Protein AF-A0AA97HGC1-F1 (afdb_monomer)

Mean predicted aligned error: 11.64 Å

Foldseek 3Di:
DCCPPCVPVVCVVVVVVVVVVVVCVVCVVVVVVVVVVVVPPDPVVVVVVVLVVQLVVQCVPPVDPVSSVVSVVVVVVVVVCVVVVPDVVVVVCCVVVVVVVVVVVVVVCVVVVNDPCCCVVDVVNVVVVVVVVVVVVVVVVVVVVVVVVVVD

Sequence (152 aa):
MLFTYSPDLVYGIFSSMLVANVVMLLVGLIGIRFFCKIIEIPRMLMIPIIMFLSIIGAYAINNSMFDIGVAVFFGLLGFTLIKFSVPLSPILIGMILGPMAETNLRKSLLLYEGSWSFLYERPIALFFLVLTAFSVYTALRFNKKKEASVES

Solvent-accessible surface area (backbone atoms only — not comparable to full-atom values): 8587 Å² total; per-residue (Å²): 125,62,74,78,79,42,47,67,61,55,54,49,52,55,50,48,51,51,51,48,52,54,49,51,48,54,52,48,63,58,46,49,62,57,53,51,61,61,67,70,48,59,64,86,59,49,53,58,52,51,52,53,51,50,46,52,52,41,28,68,75,70,76,34,72,63,45,36,53,52,50,53,51,52,50,52,52,50,53,50,42,53,73,69,66,52,66,66,62,64,56,53,50,47,63,60,45,45,60,53,51,52,50,53,48,50,51,52,30,62,77,46,78,69,45,74,57,62,52,70,76,33,67,67,51,38,51,54,49,53,50,48,52,48,49,51,53,51,51,55,56,52,54,60,54,58,62,66,63,74,79,112

Radius of gyration: 23.85 Å; Cα contacts (8 Å, |Δi|>4): 30; chains: 1; bounding box: 46×49×60 Å

pLDDT: mean 81.24, std 13.3, range [35.97, 96.25]

Structure (mmCIF, N/CA/C/O backbone):
data_AF-A0AA97HGC1-F1
#
_entry.id   AF-A0AA97HGC1-F1
#
loop_
_atom_site.group_PDB
_atom_site.id
_atom_site.type_symbol
_atom_site.label_atom_id
_atom_site.label_alt_id
_atom_site.label_comp_id
_atom_site.label_asym_id
_atom_site.label_entity_id
_atom_site.label_seq_id
_atom_site.pdbx_PDB_ins_code
_atom_site.Cartn_x
_atom_site.Cartn_y
_atom_site.Cartn_z
_atom_site.occupancy
_atom_site.B_iso_or_equiv
_atom_site.auth_seq_id
_atom_site.auth_comp_id
_atom_site.auth_asym_id
_atom_site.auth_atom_id
_atom_site.pdbx_PDB_model_num
ATOM 1 N N . MET A 1 1 ? -0.954 -4.553 -38.784 1.00 50.31 1 MET A N 1
ATOM 2 C CA . MET A 1 1 ? -0.629 -5.794 -39.525 1.00 50.31 1 MET A CA 1
ATOM 3 C C . MET A 1 1 ? -1.000 -7.094 -38.780 1.00 50.31 1 MET A C 1
ATOM 5 O O . MET A 1 1 ? -1.001 -8.130 -39.423 1.00 50.31 1 MET A O 1
ATOM 9 N N . LEU A 1 2 ? -1.410 -7.078 -37.496 1.00 53.09 2 LEU A N 1
ATOM 10 C CA . LEU A 1 2 ? -1.900 -8.277 -36.769 1.00 53.09 2 LEU A CA 1
ATOM 11 C C . LEU A 1 2 ? -3.374 -8.651 -37.045 1.00 53.09 2 LEU A C 1
ATOM 13 O O . LEU A 1 2 ? -3.706 -9.829 -37.095 1.00 53.09 2 LEU A O 1
ATOM 17 N N . PHE A 1 3 ? -4.244 -7.667 -37.296 1.00 56.50 3 PHE A N 1
ATOM 18 C CA . PHE A 1 3 ? -5.675 -7.887 -37.573 1.00 56.50 3 PHE A CA 1
ATOM 19 C C . PHE A 1 3 ? -5.962 -8.632 -38.892 1.00 56.50 3 PHE A C 1
ATOM 21 O O . PHE A 1 3 ? -7.060 -9.144 -39.075 1.00 56.50 3 PHE A O 1
ATOM 28 N N . THR A 1 4 ? -4.990 -8.691 -39.808 1.00 60.31 4 THR A N 1
ATOM 29 C CA . THR A 1 4 ? -5.165 -9.246 -41.162 1.00 60.31 4 THR A CA 1
ATOM 30 C C . THR A 1 4 ? -4.626 -10.676 -41.297 1.00 60.31 4 THR A C 1
ATOM 32 O O . THR A 1 4 ? -5.164 -11.442 -42.085 1.00 60.31 4 THR A O 1
ATOM 35 N N . TYR A 1 5 ? -3.600 -11.062 -40.524 1.00 60.06 5 TYR A N 1
ATOM 36 C CA . TYR A 1 5 ? -2.952 -12.385 -40.618 1.00 60.06 5 TYR A CA 1
ATOM 37 C C . TYR A 1 5 ? 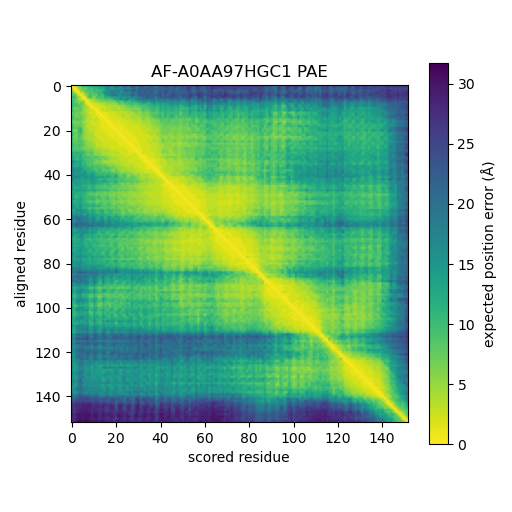-3.447 -13.406 -39.581 1.00 60.06 5 TYR A C 1
ATOM 39 O O . TYR A 1 5 ? -3.256 -14.606 -39.762 1.00 60.06 5 TYR A O 1
ATOM 47 N N . SER A 1 6 ? -4.082 -12.969 -38.489 1.00 59.19 6 SER A N 1
ATOM 48 C CA . SER A 1 6 ? -4.646 -13.873 -37.472 1.00 59.19 6 SER A CA 1
ATOM 49 C C . SER A 1 6 ? -5.901 -13.265 -36.833 1.00 59.19 6 SER A C 1
ATOM 51 O O . SER A 1 6 ? -5.893 -12.946 -35.641 1.00 59.19 6 SER A O 1
ATOM 53 N N . PRO A 1 7 ? -6.984 -13.066 -37.613 1.00 65.44 7 PRO A N 1
ATOM 54 C CA . PRO A 1 7 ? -8.238 -12.514 -37.100 1.00 65.44 7 PRO A CA 1
ATOM 55 C C . PRO A 1 7 ? -8.790 -13.339 -35.927 1.00 65.44 7 PRO A C 1
ATOM 57 O O . PRO A 1 7 ? -9.311 -12.767 -34.975 1.00 65.44 7 PRO A O 1
ATOM 60 N N . ASP A 1 8 ? -8.589 -14.658 -35.944 1.00 72.12 8 ASP A N 1
ATOM 61 C CA . ASP A 1 8 ? -9.055 -15.594 -34.916 1.00 72.12 8 ASP A CA 1
ATOM 62 C C . ASP A 1 8 ? -8.524 -15.264 -33.505 1.00 72.12 8 ASP A C 1
ATOM 64 O O . ASP A 1 8 ? -9.288 -15.179 -32.546 1.00 72.12 8 ASP A O 1
ATOM 68 N N . LEU A 1 9 ? -7.229 -14.941 -33.377 1.00 75.50 9 LEU A N 1
ATOM 69 C CA . LEU A 1 9 ? -6.619 -14.592 -32.085 1.00 75.50 9 LEU A CA 1
ATOM 70 C C . LEU A 1 9 ? -7.142 -13.265 -31.534 1.00 75.50 9 LEU A C 1
ATOM 72 O O . LEU A 1 9 ? -7.376 -13.130 -30.335 1.00 75.50 9 LEU A O 1
ATOM 76 N N . VAL A 1 10 ? -7.337 -12.280 -32.409 1.00 78.94 10 VAL A N 1
ATOM 77 C CA . VAL A 1 10 ? -7.860 -10.974 -32.008 1.00 78.94 10 VAL A CA 1
ATOM 78 C C . VAL A 1 10 ? -9.310 -11.117 -31.548 1.00 78.94 10 VAL A C 1
ATOM 80 O O . VAL A 1 10 ? -9.642 -10.676 -30.448 1.00 78.94 10 VAL A O 1
ATOM 83 N N . TYR A 1 11 ? -10.160 -11.785 -32.332 1.00 81.75 11 TYR A N 1
ATOM 84 C CA . TYR A 1 11 ? -11.541 -12.053 -31.929 1.00 81.75 11 TYR A CA 1
ATOM 85 C C . TYR A 1 11 ? -11.611 -12.910 -30.659 1.00 81.75 11 TYR A C 1
ATOM 87 O O . TYR A 1 11 ? -12.454 -12.641 -29.806 1.00 81.75 11 TYR A O 1
ATOM 95 N N . GLY A 1 12 ? -10.695 -13.862 -30.462 1.00 84.06 12 GLY A N 1
ATOM 96 C CA . GLY A 1 12 ? -10.570 -14.642 -29.228 1.00 84.06 12 GLY A CA 1
ATOM 97 C C . GLY A 1 12 ? -10.235 -13.789 -27.998 1.00 84.06 12 GLY A C 1
ATOM 98 O O . GLY A 1 12 ? -10.878 -13.921 -26.957 1.00 84.06 12 GLY A O 1
ATOM 99 N N . ILE A 1 13 ? -9.285 -12.855 -28.103 1.00 88.00 13 ILE A N 1
ATOM 100 C CA . ILE A 1 13 ? -8.926 -11.957 -26.991 1.00 88.00 13 ILE A CA 1
ATOM 101 C C . ILE A 1 13 ? -10.069 -10.980 -26.689 1.00 88.00 13 ILE A C 1
ATOM 103 O O . ILE A 1 13 ? -10.453 -10.831 -25.533 1.00 88.00 13 ILE A O 1
ATOM 107 N N . PHE A 1 14 ? -10.662 -10.345 -27.704 1.00 88.00 14 PHE A N 1
ATOM 108 C CA . PHE A 1 14 ? -11.765 -9.401 -27.486 1.00 88.00 14 PHE A CA 1
ATOM 109 C C . PHE A 1 14 ? -13.023 -10.093 -26.942 1.00 88.00 14 PHE A C 1
ATOM 111 O O . PHE A 1 14 ? -13.652 -9.573 -26.021 1.00 88.00 14 PHE A O 1
ATOM 118 N N . SER A 1 15 ? -13.372 -11.277 -27.456 1.00 88.38 15 SER A N 1
ATOM 119 C CA . SER A 1 15 ? -14.515 -12.051 -26.955 1.00 88.38 15 SER A CA 1
ATOM 120 C C . SER A 1 15 ? -14.284 -12.560 -25.533 1.00 88.38 15 SER A C 1
ATOM 122 O O . SER A 1 15 ? -15.152 -12.376 -24.683 1.00 88.38 15 SER A O 1
ATOM 124 N N . SER A 1 16 ? -13.108 -13.117 -25.225 1.00 91.88 16 SER A N 1
ATOM 125 C CA . SER A 1 16 ? -12.778 -13.562 -23.864 1.00 91.88 16 SER A CA 1
ATOM 126 C C . SER A 1 16 ? -12.697 -12.406 -22.873 1.00 91.88 16 SER A C 1
ATOM 128 O O . SER A 1 16 ? -13.151 -12.560 -21.746 1.00 91.88 16 SER A O 1
ATOM 130 N N . MET A 1 17 ? -12.207 -11.230 -23.276 1.00 92.31 17 MET A N 1
ATOM 131 C CA . MET A 1 17 ? -12.199 -10.035 -22.430 1.00 92.31 17 MET A CA 1
ATOM 132 C C . MET A 1 17 ? -13.624 -9.549 -22.141 1.00 92.31 17 MET A C 1
ATOM 134 O O . MET A 1 17 ? -13.927 -9.168 -21.009 1.00 92.31 17 MET A O 1
ATOM 138 N N . LEU A 1 18 ? -14.522 -9.613 -23.128 1.00 94.19 18 LEU A N 1
ATOM 139 C CA . LEU A 1 18 ? -15.935 -9.284 -22.943 1.00 94.19 18 LEU A CA 1
ATOM 140 C C . LEU A 1 18 ? -16.602 -10.287 -21.990 1.00 94.19 18 LEU A C 1
ATOM 142 O O . LEU A 1 18 ? -17.207 -9.878 -20.999 1.00 94.19 18 LEU A O 1
ATOM 146 N N . VAL A 1 19 ? -16.414 -11.590 -22.218 1.00 95.50 19 VAL A N 1
ATOM 147 C CA . VAL A 1 19 ? -16.933 -12.646 -21.333 1.00 95.50 19 VAL A CA 1
ATOM 148 C C . VAL A 1 19 ? -16.349 -12.524 -19.923 1.00 95.50 19 VAL A C 1
ATOM 150 O O . VAL A 1 19 ? -17.096 -12.612 -18.954 1.00 95.50 19 VAL A O 1
ATOM 153 N N . ALA A 1 20 ? -15.052 -12.253 -19.777 1.00 95.50 20 ALA A N 1
ATOM 154 C CA . ALA A 1 20 ? -14.399 -12.077 -18.483 1.00 95.50 20 ALA A CA 1
ATOM 155 C C . ALA A 1 20 ? -14.990 -10.902 -17.699 1.00 95.50 20 ALA A C 1
ATOM 157 O O . ALA A 1 20 ? -15.242 -11.048 -16.508 1.00 95.50 20 ALA A O 1
ATOM 158 N N . ASN A 1 21 ? -15.276 -9.768 -18.348 1.00 95.56 21 ASN A N 1
ATOM 159 C CA . ASN A 1 21 ? -15.936 -8.636 -17.691 1.00 95.56 21 ASN A CA 1
ATOM 160 C C . ASN A 1 21 ? -17.364 -8.988 -17.243 1.00 95.56 21 ASN A C 1
ATOM 162 O O . ASN A 1 21 ? -17.756 -8.645 -16.129 1.00 95.56 21 ASN A O 1
ATOM 166 N N . VAL A 1 22 ? -18.126 -9.717 -18.067 1.00 96.25 22 VAL A N 1
ATOM 167 C CA . VAL A 1 22 ? -19.474 -10.187 -17.699 1.00 96.25 22 VAL A CA 1
ATOM 168 C C . VAL A 1 22 ? -19.413 -11.145 -16.507 1.00 96.25 22 VAL A C 1
ATOM 170 O O . VAL A 1 22 ? -20.162 -10.987 -15.545 1.00 96.25 22 VAL A O 1
ATOM 173 N N . VAL A 1 23 ? -18.492 -12.109 -16.524 1.00 96.19 23 VAL A N 1
ATOM 174 C CA . VAL A 1 23 ? -18.294 -13.052 -15.415 1.00 96.19 23 VAL A CA 1
ATOM 175 C C . VAL A 1 23 ? -17.811 -12.328 -14.157 1.00 96.19 23 VAL A C 1
ATOM 177 O O . VAL A 1 23 ? -18.336 -12.585 -13.078 1.00 96.19 23 VAL A O 1
ATOM 180 N N . MET A 1 24 ? -16.870 -11.387 -14.274 1.00 95.31 24 MET A N 1
ATOM 181 C CA . MET A 1 24 ? -16.383 -10.567 -13.160 1.00 95.31 24 MET A CA 1
ATOM 182 C C . MET A 1 24 ? -17.518 -9.770 -12.515 1.00 95.31 24 MET A C 1
ATOM 184 O O . MET A 1 24 ? -17.590 -9.698 -11.290 1.00 95.31 24 MET A O 1
ATOM 188 N N . LEU A 1 25 ? -18.433 -9.224 -13.320 1.00 95.75 25 LEU A N 1
ATOM 189 C CA . LEU A 1 25 ? -19.626 -8.542 -12.828 1.00 95.75 25 LEU A CA 1
ATOM 190 C C . LEU A 1 25 ? -20.529 -9.508 -12.054 1.00 95.75 25 LEU A C 1
ATOM 192 O O . LEU A 1 25 ? -20.920 -9.202 -10.930 1.00 95.75 25 LEU A O 1
ATOM 196 N N . LEU A 1 26 ? -20.829 -10.686 -12.608 1.00 95.69 26 LEU A N 1
ATOM 197 C CA . LEU A 1 26 ? -21.677 -11.682 -11.940 1.00 95.69 26 LEU A CA 1
ATOM 198 C C . LEU A 1 26 ? -21.067 -12.169 -10.619 1.00 95.69 26 LEU A C 1
ATOM 200 O O . LEU A 1 26 ? -21.741 -12.182 -9.588 1.00 95.69 26 LEU A O 1
ATOM 204 N N . VAL A 1 27 ? -19.780 -12.520 -10.628 1.00 95.56 27 VAL A N 1
ATOM 205 C CA . VAL A 1 27 ? -19.044 -12.946 -9.431 1.00 95.56 27 VAL A CA 1
ATOM 206 C C . VAL A 1 27 ? -18.961 -11.808 -8.416 1.00 95.56 27 VAL A C 1
ATOM 208 O O . VAL A 1 27 ? -19.149 -12.048 -7.227 1.00 95.56 27 VAL A O 1
ATOM 211 N N . GLY A 1 28 ? -18.748 -10.569 -8.863 1.00 94.62 28 GLY A N 1
ATOM 212 C CA . GLY A 1 28 ? -18.736 -9.387 -8.003 1.00 94.62 28 GLY A CA 1
ATOM 213 C C . GLY A 1 28 ? -20.082 -9.141 -7.317 1.00 94.62 28 GLY A C 1
ATOM 214 O O . GLY A 1 28 ? -20.118 -8.923 -6.107 1.00 94.62 28 GLY A O 1
ATOM 215 N N . LEU A 1 29 ? -21.195 -9.245 -8.053 1.00 94.31 29 LEU A N 1
ATOM 216 C CA . LEU A 1 29 ? -22.549 -9.072 -7.511 1.00 94.31 29 LEU A CA 1
ATOM 217 C C . LEU A 1 29 ? -22.941 -10.174 -6.520 1.00 94.31 29 LEU A C 1
ATOM 219 O O . LEU A 1 29 ? -23.601 -9.900 -5.519 1.00 94.31 29 LEU A O 1
ATOM 223 N N . ILE A 1 30 ? -22.545 -11.421 -6.773 1.00 93.81 30 ILE A N 1
ATOM 224 C CA . ILE A 1 30 ? -22.788 -12.518 -5.828 1.00 93.81 30 ILE A CA 1
ATOM 225 C C . ILE A 1 30 ? -21.865 -12.366 -4.611 1.00 93.81 30 ILE A C 1
ATOM 227 O O . ILE A 1 30 ? -22.312 -12.470 -3.469 1.00 93.81 30 ILE A O 1
ATOM 231 N N . GLY A 1 31 ? -20.587 -12.067 -4.850 1.00 93.44 31 GLY A N 1
ATOM 232 C CA . GLY A 1 31 ? -19.548 -11.945 -3.834 1.00 93.44 31 GLY A CA 1
ATOM 233 C C . GLY A 1 31 ? -19.806 -10.813 -2.847 1.00 93.44 31 GLY A C 1
ATOM 234 O O . GLY A 1 31 ? -19.665 -11.022 -1.642 1.00 93.44 31 GLY A O 1
ATOM 235 N N . ILE A 1 32 ? -20.249 -9.638 -3.311 1.00 94.12 32 ILE A N 1
ATOM 236 C CA . ILE A 1 32 ? -20.486 -8.482 -2.431 1.00 94.12 32 ILE A CA 1
ATOM 237 C C . ILE A 1 32 ? -21.505 -8.799 -1.332 1.00 94.12 32 ILE A C 1
ATOM 239 O O . ILE A 1 32 ? -21.337 -8.355 -0.200 1.00 94.12 32 ILE A O 1
ATOM 243 N N . ARG A 1 33 ? -22.496 -9.658 -1.609 1.00 88.12 33 ARG A N 1
ATOM 244 C CA . ARG A 1 33 ? -23.476 -10.101 -0.608 1.00 88.12 33 ARG A CA 1
ATOM 245 C C . ARG A 1 33 ? -22.828 -10.892 0.533 1.00 88.12 33 ARG A C 1
ATOM 247 O O . ARG A 1 33 ? -23.237 -10.741 1.682 1.00 88.12 33 ARG A O 1
ATOM 254 N N . PHE A 1 34 ? -21.815 -11.705 0.236 1.00 89.69 34 PHE A N 1
ATOM 255 C CA . PHE A 1 34 ? -21.039 -12.419 1.252 1.00 89.69 34 PHE A CA 1
ATOM 256 C C . PHE A 1 34 ? -20.106 -11.473 2.014 1.00 89.69 34 PHE A C 1
ATOM 258 O O . PHE A 1 34 ? -20.076 -11.512 3.243 1.00 89.69 34 PHE A O 1
ATOM 265 N N . PHE A 1 35 ? -19.396 -10.585 1.310 1.00 88.75 35 PHE A N 1
ATOM 266 C CA . PHE A 1 35 ? -18.474 -9.630 1.934 1.00 88.75 35 PHE A CA 1
ATOM 267 C C . PHE A 1 35 ? -19.185 -8.633 2.858 1.00 88.75 35 PHE A C 1
ATOM 269 O O . PHE A 1 35 ? -18.693 -8.372 3.954 1.00 88.75 35 PHE A O 1
ATOM 276 N N . CYS A 1 36 ? -20.368 -8.133 2.484 1.00 87.81 36 CYS A N 1
ATOM 277 C CA . CYS A 1 36 ? -21.165 -7.255 3.346 1.00 87.81 36 CYS A CA 1
ATOM 278 C C . CYS A 1 36 ? -21.494 -7.916 4.689 1.00 87.81 36 CYS A C 1
ATOM 280 O O . CYS A 1 36 ? -21.351 -7.284 5.731 1.00 87.81 36 CYS A O 1
ATOM 282 N N . LYS A 1 37 ? -21.837 -9.209 4.684 1.00 86.69 37 LYS A N 1
ATOM 283 C CA . LYS A 1 37 ? -22.172 -9.948 5.907 1.00 86.69 37 LYS A CA 1
ATOM 284 C C . LYS A 1 37 ? -20.976 -10.124 6.851 1.00 86.69 37 LYS A C 1
ATOM 286 O O . LYS A 1 37 ? -21.155 -10.203 8.061 1.00 86.69 37 LYS A O 1
ATOM 291 N N . ILE A 1 38 ? -19.756 -10.163 6.312 1.00 86.44 38 ILE A N 1
ATOM 292 C CA . ILE A 1 38 ? -18.521 -10.200 7.112 1.00 86.44 38 ILE A CA 1
ATOM 293 C C . ILE A 1 38 ? -18.281 -8.842 7.787 1.00 86.44 38 ILE A C 1
ATOM 295 O O . ILE A 1 38 ? -17.880 -8.800 8.946 1.00 86.44 38 ILE A O 1
ATOM 299 N N . ILE A 1 39 ? -18.566 -7.738 7.091 1.00 85.06 39 ILE A N 1
ATOM 300 C CA . ILE A 1 39 ? -18.376 -6.369 7.601 1.00 85.06 39 ILE A CA 1
ATOM 301 C C . ILE A 1 39 ? -19.414 -6.008 8.682 1.00 85.06 39 ILE A C 1
ATOM 303 O O . ILE A 1 39 ? -19.134 -5.181 9.547 1.00 85.06 39 ILE A O 1
ATOM 307 N N . GLU A 1 40 ? -20.593 -6.638 8.669 1.00 86.56 40 GLU A N 1
ATOM 308 C CA . GLU A 1 40 ? -21.638 -6.457 9.694 1.00 86.56 40 GLU A CA 1
ATOM 309 C C . GLU A 1 40 ? -21.254 -7.014 11.078 1.00 86.56 40 GLU A C 1
ATOM 311 O O . GLU A 1 40 ? -21.902 -6.690 12.076 1.00 86.56 40 GLU A O 1
ATOM 316 N N . ILE A 1 41 ? -20.193 -7.824 11.173 1.00 87.94 41 ILE A N 1
ATOM 317 C CA . ILE A 1 41 ? -19.690 -8.346 12.449 1.00 87.94 41 ILE A CA 1
ATOM 318 C C . ILE A 1 41 ? -19.215 -7.167 13.320 1.00 87.94 41 ILE A C 1
ATOM 320 O O . ILE A 1 41 ? -18.516 -6.274 12.830 1.00 87.94 41 ILE A O 1
ATOM 324 N N . PRO A 1 42 ? -19.548 -7.133 14.627 1.00 88.38 42 PRO A N 1
ATOM 325 C CA . PRO A 1 42 ? -19.174 -6.023 15.495 1.00 88.38 42 PRO A CA 1
ATOM 326 C C . PRO A 1 42 ? -17.663 -5.764 15.461 1.00 88.38 42 PRO A C 1
ATOM 328 O O . PRO A 1 42 ? -16.849 -6.680 15.610 1.00 88.38 42 PRO A O 1
ATOM 331 N N . ARG A 1 43 ? -17.286 -4.484 15.326 1.00 84.44 43 ARG A N 1
ATOM 332 C CA . ARG A 1 43 ? -15.883 -4.032 15.225 1.00 84.44 43 ARG A CA 1
ATOM 333 C C . ARG A 1 43 ? -14.987 -4.559 16.348 1.00 84.44 43 ARG A C 1
ATOM 335 O O . ARG A 1 43 ? -13.811 -4.814 16.112 1.00 84.44 43 ARG A O 1
ATOM 342 N N . MET A 1 44 ? -15.553 -4.766 17.536 1.00 91.44 44 MET A N 1
ATOM 343 C CA . MET A 1 44 ? -14.844 -5.319 18.692 1.00 91.44 44 MET A CA 1
ATOM 344 C C . MET A 1 44 ? -14.282 -6.727 18.439 1.00 91.44 44 MET A C 1
ATOM 346 O O . MET A 1 44 ? -13.247 -7.064 19.001 1.00 91.44 44 MET A O 1
ATOM 350 N N . LEU A 1 45 ? -14.915 -7.523 17.568 1.00 90.19 45 LEU A N 1
ATOM 351 C CA . LEU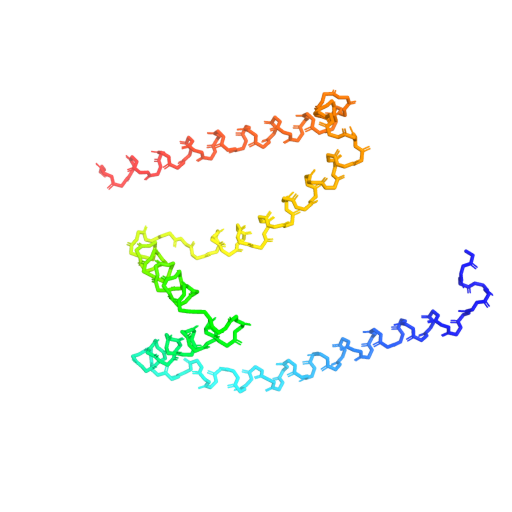 A 1 45 ? -14.422 -8.842 17.153 1.00 90.19 45 LEU A CA 1
ATOM 352 C C . LEU A 1 45 ? -13.592 -8.780 15.866 1.00 90.19 45 LEU A C 1
ATOM 354 O O . LEU A 1 45 ? -12.617 -9.513 15.730 1.00 90.19 45 LEU A O 1
ATOM 358 N N . MET A 1 46 ? -13.934 -7.889 14.931 1.00 90.06 46 MET A N 1
ATOM 359 C CA . MET A 1 46 ? -13.196 -7.746 13.669 1.00 90.06 46 MET A CA 1
ATOM 360 C C . MET A 1 46 ? -11.731 -7.355 13.898 1.00 90.06 46 MET A C 1
ATOM 362 O O . MET A 1 46 ? -10.837 -7.962 13.318 1.00 90.06 46 MET A O 1
ATOM 366 N N . ILE A 1 47 ? -11.476 -6.368 14.763 1.00 89.50 47 ILE A N 1
ATOM 367 C CA . ILE A 1 47 ? -10.127 -5.842 15.020 1.00 89.50 47 ILE A CA 1
ATOM 368 C C . ILE A 1 47 ? -9.150 -6.932 15.499 1.00 89.50 47 ILE A C 1
ATOM 370 O O . ILE A 1 47 ? -8.101 -7.077 14.868 1.00 89.50 47 ILE A O 1
ATOM 374 N N . PRO A 1 48 ? -9.440 -7.723 16.555 1.00 91.62 48 PRO A N 1
ATOM 375 C CA . PRO A 1 48 ? -8.515 -8.761 17.003 1.00 91.62 48 PRO A CA 1
ATOM 376 C C . PRO A 1 48 ? -8.320 -9.856 15.950 1.00 91.62 48 PRO A C 1
ATOM 378 O O . PRO A 1 48 ? -7.188 -10.280 15.739 1.00 91.62 48 PRO A O 1
ATOM 381 N N . ILE A 1 49 ? -9.374 -10.269 15.237 1.00 93.06 49 ILE A N 1
ATOM 382 C CA . ILE A 1 49 ? -9.263 -11.280 14.173 1.00 93.06 49 ILE A CA 1
ATOM 383 C C . ILE A 1 49 ? -8.342 -10.787 13.049 1.00 93.06 49 ILE A C 1
ATOM 385 O O . ILE A 1 49 ? -7.441 -11.513 12.636 1.00 93.06 49 ILE A O 1
ATOM 389 N N . ILE A 1 50 ? -8.527 -9.547 12.585 1.00 91.88 50 ILE A N 1
ATOM 390 C CA . ILE A 1 50 ? -7.692 -8.940 11.540 1.00 91.88 50 ILE A CA 1
ATOM 391 C C . ILE A 1 50 ? -6.240 -8.816 12.013 1.00 91.88 50 ILE A C 1
ATOM 393 O O . ILE A 1 50 ? -5.329 -9.133 11.251 1.00 91.88 50 ILE A O 1
ATOM 397 N N . MET A 1 51 ? -6.009 -8.405 13.264 1.00 91.38 51 MET A N 1
ATOM 398 C CA . MET A 1 51 ? -4.662 -8.314 13.841 1.00 91.38 51 MET A CA 1
ATOM 399 C C . MET A 1 51 ? -3.969 -9.680 13.882 1.00 91.38 51 MET A C 1
ATOM 401 O O . MET A 1 51 ? -2.847 -9.805 13.393 1.00 91.38 51 MET A O 1
ATOM 405 N N . PHE A 1 52 ? -4.643 -10.715 14.393 1.00 93.00 52 PHE A N 1
ATOM 406 C CA . PHE A 1 52 ? -4.100 -12.076 14.413 1.00 93.00 52 PHE A CA 1
ATOM 407 C C . PHE A 1 52 ? -3.803 -12.588 13.003 1.00 93.00 52 PHE A C 1
ATOM 409 O O . PHE A 1 52 ? -2.705 -13.078 12.746 1.00 93.00 52 PHE A O 1
ATOM 416 N N . LEU A 1 53 ? -4.751 -12.429 12.077 1.00 92.69 53 LEU A N 1
ATOM 417 C CA . LEU A 1 53 ? -4.584 -12.861 10.692 1.00 92.69 53 LEU A CA 1
ATOM 418 C C . LEU A 1 53 ? -3.434 -12.120 9.994 1.00 92.69 53 LEU A C 1
ATOM 420 O O . LEU A 1 53 ? -2.699 -12.733 9.228 1.00 92.69 53 LEU A O 1
ATOM 424 N N . SER A 1 54 ? -3.238 -10.832 10.289 1.00 89.94 54 SER A N 1
ATOM 425 C CA . SER A 1 54 ? -2.146 -10.031 9.717 1.00 89.94 54 SER A CA 1
ATOM 426 C C . SER A 1 54 ? -0.776 -10.468 10.236 1.00 89.94 54 SER A C 1
ATOM 428 O O . SER A 1 54 ? 0.172 -10.543 9.460 1.00 89.94 54 SER A O 1
ATOM 430 N N . ILE A 1 55 ? -0.670 -10.815 11.523 1.00 90.56 55 ILE A N 1
ATOM 431 C CA . ILE A 1 55 ? 0.570 -11.343 12.118 1.00 90.56 55 ILE A CA 1
ATOM 432 C C . ILE A 1 55 ? 0.909 -12.717 11.527 1.00 90.56 55 ILE A C 1
ATOM 434 O O . ILE A 1 55 ? 2.049 -12.954 11.129 1.00 90.56 55 ILE A O 1
ATOM 438 N N . ILE A 1 56 ? -0.084 -13.605 11.419 1.00 91.75 56 ILE A N 1
ATOM 439 C CA . ILE A 1 56 ? 0.085 -14.924 10.794 1.00 91.75 56 ILE A CA 1
ATOM 440 C C . ILE A 1 56 ? 0.468 -14.768 9.317 1.00 91.75 56 ILE A C 1
ATOM 442 O O . ILE A 1 56 ? 1.371 -15.451 8.844 1.00 91.75 56 ILE A O 1
ATOM 446 N N . GLY A 1 57 ? -0.177 -13.846 8.598 1.00 89.75 57 GLY A N 1
ATOM 447 C CA . GLY A 1 57 ? 0.125 -13.547 7.200 1.00 89.75 57 GLY A CA 1
ATOM 448 C C . GLY A 1 57 ? 1.549 -13.029 6.996 1.00 89.75 57 GLY A C 1
ATOM 449 O O . GLY A 1 57 ? 2.241 -13.508 6.102 1.00 89.75 57 GLY A O 1
ATOM 450 N N . ALA A 1 58 ? 2.019 -12.117 7.852 1.00 88.56 58 ALA A N 1
ATOM 451 C CA . ALA A 1 58 ? 3.398 -11.627 7.820 1.00 88.56 58 ALA A CA 1
ATOM 452 C C . ALA A 1 58 ? 4.411 -12.758 8.064 1.00 88.56 58 ALA A C 1
ATOM 454 O O . ALA A 1 58 ? 5.422 -12.848 7.371 1.00 88.56 58 ALA A O 1
ATOM 455 N N . TYR A 1 59 ? 4.109 -13.668 8.994 1.00 88.62 59 TYR A N 1
ATOM 456 C CA . TYR A 1 59 ? 4.949 -14.834 9.246 1.00 88.62 59 TYR A CA 1
ATOM 457 C C . TYR A 1 59 ? 4.946 -15.838 8.080 1.00 88.62 59 TYR A C 1
ATOM 459 O O . TYR A 1 59 ? 5.986 -16.401 7.751 1.00 88.62 59 TYR A O 1
ATOM 467 N N . ALA A 1 60 ? 3.806 -16.043 7.417 1.00 90.12 60 ALA A N 1
ATOM 468 C CA . ALA A 1 60 ? 3.652 -17.056 6.372 1.00 90.12 60 ALA A CA 1
ATOM 469 C C . ALA A 1 60 ? 4.491 -16.796 5.106 1.00 90.12 60 ALA A C 1
ATOM 471 O O . ALA A 1 60 ? 4.821 -17.750 4.405 1.00 90.12 60 ALA A O 1
ATOM 472 N N . ILE A 1 61 ? 4.840 -15.539 4.805 1.00 88.81 61 ILE A N 1
ATOM 473 C CA . ILE A 1 61 ? 5.575 -15.190 3.576 1.00 88.81 61 ILE A CA 1
ATOM 474 C C . ILE A 1 61 ? 7.050 -15.597 3.675 1.00 88.81 61 ILE A C 1
ATOM 476 O O . ILE A 1 61 ? 7.552 -16.274 2.782 1.00 88.81 61 ILE A O 1
ATOM 480 N N . ASN A 1 62 ? 7.740 -15.214 4.755 1.00 84.75 62 ASN A N 1
ATOM 481 C CA . ASN A 1 62 ? 9.189 -15.430 4.884 1.00 84.75 62 ASN A CA 1
ATOM 482 C C . ASN A 1 62 ? 9.596 -16.290 6.094 1.00 84.75 62 ASN A C 1
ATOM 484 O O . ASN A 1 62 ? 10.791 -16.444 6.335 1.00 84.75 62 ASN A O 1
ATOM 488 N N . ASN A 1 63 ? 8.649 -16.828 6.879 1.00 83.94 63 ASN A N 1
ATOM 489 C CA . ASN A 1 63 ? 8.907 -17.541 8.147 1.00 83.94 63 ASN A CA 1
ATOM 490 C C . ASN A 1 63 ? 9.873 -16.788 9.088 1.00 83.94 63 ASN A C 1
ATOM 492 O O . ASN A 1 63 ? 10.631 -17.391 9.848 1.00 83.94 63 ASN A O 1
ATOM 496 N N . SER A 1 64 ? 9.865 -15.453 9.034 1.00 85.44 64 SER A N 1
ATOM 497 C CA . SER A 1 64 ? 10.804 -14.602 9.760 1.00 85.44 64 SER A CA 1
ATOM 498 C C . SER A 1 64 ? 10.114 -13.884 10.913 1.00 85.44 64 SER A C 1
ATOM 500 O O . SER A 1 64 ? 9.098 -13.212 10.733 1.00 85.44 64 SER A O 1
ATOM 502 N N . MET A 1 65 ? 10.709 -13.967 12.105 1.00 85.94 65 MET A N 1
ATOM 503 C CA . MET A 1 65 ? 10.249 -13.215 13.280 1.00 85.94 65 MET A CA 1
ATOM 504 C C . MET A 1 65 ? 10.474 -11.703 13.128 1.00 85.94 65 MET A C 1
ATOM 506 O O . MET A 1 65 ? 9.799 -10.910 13.783 1.00 85.94 65 MET A O 1
ATOM 510 N N . PHE A 1 66 ? 11.392 -11.294 12.245 1.00 88.44 66 PHE A N 1
ATOM 511 C CA . PHE A 1 66 ? 11.629 -9.883 11.944 1.00 88.44 66 PHE A CA 1
ATOM 512 C C . PHE A 1 66 ? 10.414 -9.240 11.264 1.00 88.44 66 PHE A C 1
ATOM 514 O O . PHE A 1 66 ? 10.012 -8.142 11.645 1.00 88.44 66 PHE A O 1
ATOM 521 N N . ASP A 1 67 ? 9.766 -9.952 10.340 1.00 88.44 67 ASP A N 1
ATOM 522 C CA . ASP A 1 67 ? 8.602 -9.444 9.605 1.00 88.44 67 ASP A CA 1
ATOM 523 C C . ASP A 1 67 ? 7.400 -9.227 10.527 1.00 88.44 67 ASP A C 1
ATOM 525 O O . ASP A 1 67 ? 6.653 -8.265 10.357 1.00 88.44 67 ASP A O 1
ATOM 529 N N . ILE A 1 68 ? 7.259 -10.057 11.567 1.00 89.75 68 ILE A N 1
ATOM 530 C CA . ILE A 1 68 ? 6.266 -9.847 12.628 1.00 89.75 68 ILE A CA 1
ATOM 531 C C . ILE A 1 68 ? 6.566 -8.549 13.387 1.00 89.75 68 ILE A C 1
ATOM 533 O O . ILE A 1 68 ? 5.662 -7.745 13.613 1.00 89.75 68 ILE A O 1
ATOM 537 N N . GLY A 1 69 ? 7.830 -8.319 13.759 1.00 90.75 69 GLY A N 1
ATOM 538 C CA . GLY A 1 69 ? 8.252 -7.090 14.436 1.00 90.75 69 GLY A CA 1
ATOM 539 C C . GLY A 1 69 ? 7.962 -5.838 13.604 1.00 90.75 69 GLY A C 1
ATOM 540 O O . GLY A 1 69 ? 7.391 -4.874 14.116 1.00 90.75 69 GLY A O 1
ATOM 541 N N . VAL A 1 70 ? 8.275 -5.878 12.305 1.00 91.06 70 VAL A N 1
ATOM 542 C CA . VAL A 1 70 ? 7.971 -4.795 11.356 1.00 91.06 70 VAL A CA 1
ATOM 543 C C . VAL A 1 70 ? 6.460 -4.603 11.204 1.00 91.06 70 VAL A C 1
ATOM 545 O O . VAL A 1 70 ? 5.988 -3.468 11.257 1.00 91.06 70 VAL A O 1
ATOM 548 N N . ALA A 1 71 ? 5.683 -5.682 11.079 1.00 90.62 71 ALA A N 1
ATOM 549 C CA . ALA A 1 71 ? 4.227 -5.616 10.959 1.00 90.62 71 ALA A CA 1
ATOM 550 C C . ALA A 1 71 ? 3.569 -4.988 12.197 1.00 90.62 71 ALA A C 1
ATOM 552 O O . ALA A 1 71 ? 2.702 -4.126 12.062 1.00 90.62 71 ALA A O 1
ATOM 553 N N . VAL A 1 72 ? 4.008 -5.360 13.404 1.00 91.56 72 VAL A N 1
ATOM 554 C CA . VAL A 1 72 ? 3.512 -4.765 14.655 1.00 91.56 72 VAL A CA 1
ATOM 555 C C . VAL A 1 72 ? 3.918 -3.296 14.756 1.00 91.56 72 VAL A C 1
ATOM 557 O O . VAL A 1 72 ? 3.083 -2.461 15.100 1.00 91.56 72 VAL A O 1
ATOM 560 N N . PHE A 1 73 ? 5.162 -2.955 14.408 1.00 93.56 73 PHE A N 1
ATOM 561 C CA . PHE A 1 73 ? 5.644 -1.573 14.412 1.00 93.56 73 PHE A CA 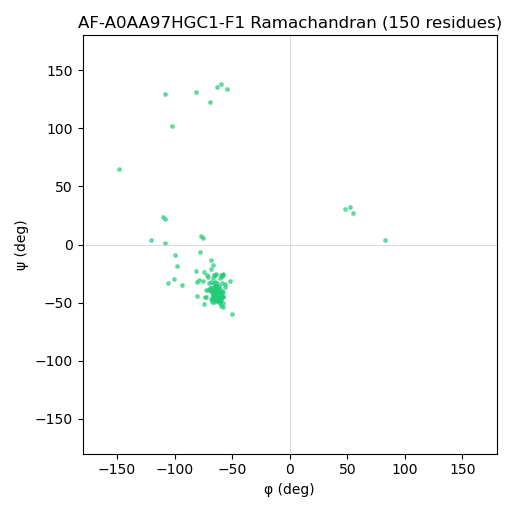1
ATOM 562 C C . PHE A 1 73 ? 4.835 -0.676 13.462 1.00 93.56 73 PHE A C 1
ATOM 564 O O . PHE A 1 73 ? 4.329 0.371 13.874 1.00 93.56 73 PHE A O 1
ATOM 571 N N . PHE A 1 74 ? 4.645 -1.104 12.210 1.00 89.81 74 PHE A N 1
ATOM 572 C CA . PHE A 1 74 ? 3.834 -0.374 11.233 1.00 89.81 74 PHE A CA 1
ATOM 573 C C . PHE A 1 74 ? 2.342 -0.369 11.584 1.00 89.81 74 PHE A C 1
ATOM 575 O O . PHE A 1 74 ? 1.670 0.629 11.335 1.00 89.81 74 PHE A O 1
ATOM 582 N N . GLY A 1 75 ? 1.821 -1.426 12.212 1.00 89.25 75 GLY A N 1
ATOM 583 C CA . GLY A 1 75 ? 0.460 -1.456 12.749 1.00 89.25 75 GLY A CA 1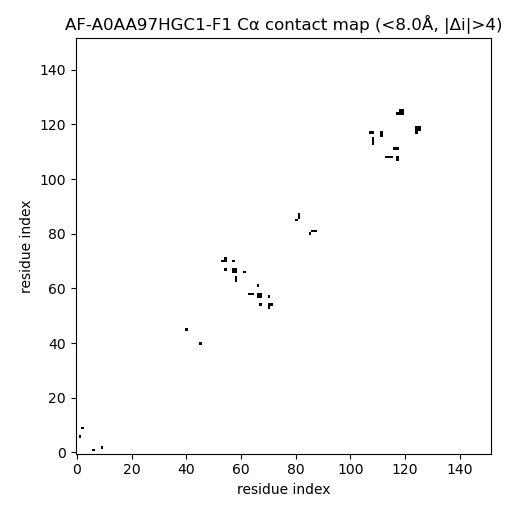
ATOM 584 C C . GLY A 1 75 ? 0.246 -0.417 13.854 1.00 89.25 75 GLY A C 1
ATOM 585 O O . GLY A 1 75 ? -0.753 0.305 13.842 1.00 89.25 75 GLY A O 1
ATOM 586 N N . LEU A 1 76 ? 1.217 -0.270 14.764 1.00 90.25 76 LEU A N 1
ATOM 587 C CA . LEU A 1 76 ? 1.193 0.755 15.809 1.00 90.25 76 LEU A CA 1
ATOM 588 C C . LEU A 1 76 ? 1.294 2.171 15.219 1.00 90.25 76 LEU A C 1
ATOM 590 O O . LEU A 1 76 ? 0.545 3.057 15.627 1.00 90.25 76 LEU A O 1
ATOM 594 N N . LEU A 1 77 ? 2.173 2.379 14.230 1.00 89.75 77 LEU A N 1
ATOM 595 C CA . LEU A 1 77 ? 2.253 3.636 13.474 1.00 89.75 77 LEU A CA 1
ATOM 596 C C . LEU A 1 77 ? 0.941 3.954 12.746 1.00 89.75 77 LEU A C 1
ATOM 598 O O . LEU A 1 77 ? 0.483 5.092 12.753 1.00 89.75 77 LEU A O 1
ATOM 602 N N . GLY A 1 78 ? 0.292 2.956 12.148 1.00 85.75 78 GLY A N 1
ATOM 603 C CA . GLY A 1 78 ? -1.027 3.124 11.540 1.00 85.75 78 GLY A CA 1
ATOM 604 C C . GLY A 1 78 ? -2.0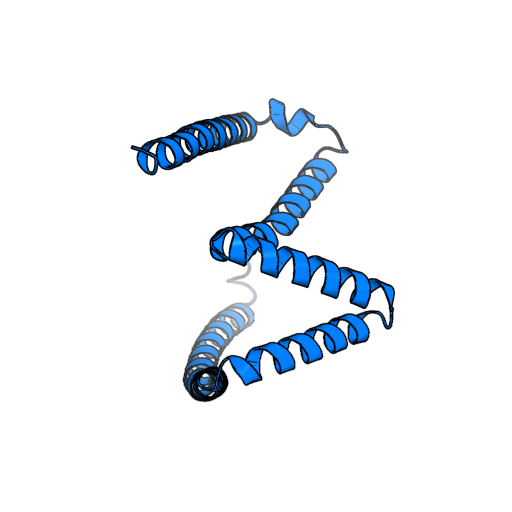72 3.578 12.562 1.00 85.75 78 GLY A C 1
ATOM 605 O O . GLY A 1 78 ? -2.845 4.496 12.294 1.00 85.75 78 GLY A O 1
ATOM 606 N N . PHE A 1 79 ? -2.055 2.997 13.764 1.00 86.12 79 PHE A N 1
ATOM 607 C CA . PHE A 1 79 ? -2.955 3.388 14.849 1.00 86.12 79 PHE A CA 1
ATOM 608 C C . PHE A 1 79 ? -2.733 4.837 15.307 1.00 86.12 79 PHE A C 1
ATOM 610 O O . PHE A 1 79 ? -3.702 5.567 15.533 1.00 86.12 79 PHE A O 1
ATOM 617 N N . THR A 1 80 ? -1.479 5.297 15.396 1.00 84.81 80 THR A N 1
ATOM 618 C CA . THR A 1 80 ? -1.199 6.700 15.735 1.00 84.81 80 THR A CA 1
ATOM 619 C C . THR A 1 80 ? -1.653 7.649 14.627 1.00 84.81 80 THR A C 1
ATOM 621 O O . THR A 1 80 ? -2.275 8.661 14.935 1.00 84.81 80 THR A O 1
ATOM 624 N N . LEU A 1 81 ? -1.454 7.311 13.349 1.00 82.12 81 LEU A N 1
ATOM 625 C CA . LEU A 1 81 ? -1.925 8.119 12.213 1.00 82.12 81 LEU A CA 1
ATOM 626 C C . LEU A 1 81 ? -3.451 8.285 12.192 1.00 82.12 81 LEU A C 1
ATOM 628 O O . LEU A 1 81 ? -3.951 9.380 11.926 1.00 82.12 81 LEU A O 1
ATOM 632 N N . ILE A 1 82 ? -4.190 7.229 12.545 1.00 78.56 82 ILE A N 1
ATOM 633 C CA . ILE A 1 82 ? -5.650 7.290 12.708 1.00 78.56 82 ILE A CA 1
ATOM 634 C C . ILE A 1 82 ? -6.019 8.237 13.859 1.00 78.56 82 ILE A C 1
ATOM 636 O O . ILE A 1 82 ? -6.950 9.030 13.725 1.00 78.56 82 ILE A O 1
ATOM 640 N N . LYS A 1 83 ? -5.264 8.218 14.969 1.00 78.62 83 LYS A N 1
ATOM 641 C CA . LYS A 1 83 ? -5.458 9.147 16.097 1.00 78.62 83 LYS A CA 1
ATOM 642 C C . LYS A 1 83 ? -5.212 10.610 15.704 1.00 78.62 83 LYS A C 1
ATOM 644 O O . LYS A 1 83 ? -5.905 11.489 16.205 1.00 78.62 83 LYS A O 1
ATOM 649 N N . PHE A 1 84 ? -4.290 10.873 14.777 1.00 79.38 84 PHE A N 1
ATOM 650 C CA . PHE A 1 84 ? -4.051 12.205 14.203 1.00 79.38 84 PHE A CA 1
ATOM 651 C C . PHE A 1 84 ? -5.091 12.626 13.146 1.00 79.38 84 PHE A C 1
ATOM 653 O O . PHE A 1 84 ? -4.934 13.672 12.524 1.00 79.38 84 PHE A O 1
ATOM 660 N N . SER A 1 85 ? -6.165 11.849 12.944 1.00 73.44 85 SER A N 1
ATOM 661 C CA . SER A 1 85 ? -7.209 12.113 11.940 1.00 73.44 85 SER A CA 1
ATOM 662 C C . SER A 1 85 ? -6.666 12.276 10.516 1.00 73.44 85 SER A C 1
ATOM 664 O O . SER A 1 85 ? -7.277 12.945 9.680 1.00 73.44 85 SER A O 1
ATOM 666 N N . VAL A 1 86 ? -5.524 11.648 10.211 1.00 72.50 86 VAL A N 1
ATOM 667 C CA . VAL A 1 86 ? -5.018 11.600 8.841 1.00 72.50 86 VAL A CA 1
ATOM 668 C C . VAL A 1 86 ? -5.962 10.701 8.041 1.00 72.50 86 VAL A C 1
ATOM 670 O O . VAL A 1 86 ? -6.169 9.544 8.419 1.00 72.50 86 VAL A O 1
ATOM 673 N N . PRO A 1 87 ? -6.567 11.193 6.946 1.00 75.38 87 PRO A N 1
ATOM 674 C CA . PRO A 1 87 ? -7.445 10.364 6.139 1.00 75.38 87 PRO A CA 1
ATOM 675 C C . PRO A 1 87 ? -6.671 9.158 5.592 1.00 75.38 87 PRO A C 1
ATOM 677 O O . PRO A 1 87 ? -5.541 9.279 5.122 1.00 75.38 87 PRO A O 1
ATOM 680 N N . LEU A 1 88 ? -7.302 7.982 5.619 1.00 75.50 88 LEU A N 1
ATOM 681 C CA . LEU A 1 88 ? -6.691 6.732 5.150 1.00 75.50 88 LEU A CA 1
ATOM 682 C C . LEU A 1 88 ? -6.400 6.756 3.636 1.00 75.50 88 LEU A C 1
ATOM 684 O O . LEU A 1 88 ? -5.494 6.084 3.153 1.00 75.50 88 LEU A O 1
ATOM 688 N N . SER A 1 89 ? -7.164 7.559 2.889 1.00 80.19 89 SER A N 1
ATOM 689 C CA . SER A 1 89 ? -7.098 7.646 1.427 1.00 80.19 89 SER A CA 1
ATOM 690 C C . SER A 1 89 ? -5.711 8.079 0.901 1.00 80.19 89 SER A C 1
ATOM 692 O O . SER A 1 89 ? -5.125 7.322 0.125 1.00 80.19 89 SER A O 1
ATOM 694 N N . PRO A 1 90 ? -5.100 9.194 1.359 1.00 79.94 90 PRO A N 1
ATOM 695 C CA . PRO A 1 90 ? -3.729 9.556 0.981 1.00 79.94 90 PRO A CA 1
ATOM 696 C C . PRO A 1 90 ? -2.666 8.495 1.272 1.00 79.94 90 PRO A C 1
ATOM 698 O O . PRO A 1 90 ? -1.746 8.330 0.475 1.00 79.94 90 PRO A O 1
ATOM 701 N N . ILE A 1 91 ? -2.790 7.761 2.383 1.00 83.25 91 ILE A N 1
ATOM 702 C CA . ILE A 1 91 ? -1.831 6.711 2.757 1.00 83.25 91 ILE A CA 1
ATOM 703 C C . ILE A 1 91 ? -1.883 5.567 1.739 1.00 83.25 91 ILE A C 1
ATOM 705 O O . ILE A 1 91 ? -0.845 5.126 1.252 1.00 83.25 91 ILE A O 1
ATOM 709 N N . LEU A 1 92 ? -3.089 5.125 1.369 1.00 84.25 92 LEU A N 1
ATOM 710 C CA . LEU A 1 92 ? -3.288 4.082 0.359 1.00 84.25 92 LEU A CA 1
ATOM 711 C C . LEU A 1 92 ? -2.774 4.516 -1.018 1.00 84.25 92 LEU A C 1
ATOM 713 O O . LEU A 1 92 ? -2.081 3.754 -1.690 1.00 84.25 92 LEU A O 1
ATOM 717 N N . ILE A 1 93 ? -3.070 5.755 -1.422 1.00 86.25 93 ILE A N 1
ATOM 718 C CA . ILE A 1 93 ? -2.605 6.312 -2.698 1.00 86.25 93 ILE A CA 1
ATOM 719 C C . ILE A 1 93 ? -1.074 6.385 -2.723 1.00 86.25 93 ILE A C 1
ATOM 721 O O . ILE A 1 93 ? -0.466 5.961 -3.700 1.00 86.25 93 ILE A O 1
ATOM 725 N N . GLY A 1 94 ? -0.440 6.854 -1.645 1.00 86.62 94 GLY A N 1
ATOM 726 C CA . GLY A 1 94 ? 1.018 6.874 -1.525 1.00 86.62 94 GLY A CA 1
ATOM 727 C C . GLY A 1 94 ? 1.636 5.475 -1.572 1.00 86.62 94 GLY A C 1
ATOM 728 O O . GLY A 1 94 ? 2.633 5.275 -2.259 1.00 86.62 94 GLY A O 1
ATOM 729 N N . MET A 1 95 ? 1.015 4.493 -0.912 1.00 86.75 95 MET A N 1
ATOM 730 C CA . MET A 1 95 ? 1.480 3.102 -0.894 1.00 86.75 95 MET A CA 1
ATOM 731 C C . MET A 1 95 ? 1.418 2.437 -2.276 1.00 86.75 95 MET A C 1
ATOM 733 O O . MET A 1 95 ? 2.321 1.686 -2.626 1.00 86.75 95 MET A O 1
ATOM 737 N N . ILE A 1 96 ? 0.378 2.710 -3.070 1.00 89.88 96 ILE A N 1
ATOM 738 C CA . ILE A 1 96 ? 0.226 2.138 -4.418 1.00 89.88 96 ILE A CA 1
ATOM 739 C C . ILE A 1 96 ? 1.081 2.901 -5.439 1.00 89.88 96 ILE A C 1
ATOM 741 O O . ILE A 1 96 ? 1.758 2.291 -6.268 1.00 89.88 96 ILE A O 1
ATOM 745 N N . LEU A 1 97 ? 1.069 4.238 -5.391 1.00 88.06 97 LEU A N 1
ATOM 746 C CA . LEU A 1 97 ? 1.793 5.073 -6.352 1.00 88.06 97 LEU A CA 1
ATOM 747 C C . LEU A 1 97 ? 3.298 5.106 -6.096 1.00 88.06 97 LEU A C 1
ATOM 749 O O . LEU A 1 97 ? 4.052 5.220 -7.054 1.00 88.06 97 LEU A O 1
ATOM 753 N N . GLY A 1 98 ? 3.746 4.993 -4.845 1.00 88.19 98 GLY A N 1
ATOM 754 C CA . GLY A 1 98 ? 5.161 4.970 -4.469 1.00 88.19 98 GLY A CA 1
ATOM 755 C C . GLY A 1 98 ? 5.996 3.972 -5.282 1.00 88.19 98 GLY A C 1
ATOM 756 O O . GLY A 1 98 ? 6.894 4.404 -6.008 1.00 88.19 98 GLY A O 1
ATOM 757 N N . PRO A 1 99 ? 5.688 2.660 -5.258 1.00 90.56 99 PRO A N 1
ATOM 758 C CA . PRO A 1 99 ? 6.440 1.663 -6.018 1.00 90.56 99 PRO A CA 1
ATOM 759 C C . PRO A 1 99 ? 6.319 1.864 -7.531 1.00 90.56 99 PRO A C 1
ATOM 761 O O . PRO A 1 99 ? 7.276 1.610 -8.265 1.00 90.56 99 PRO A O 1
ATOM 764 N N . MET A 1 100 ? 5.177 2.357 -8.025 1.00 89.81 100 MET A N 1
ATOM 765 C CA . MET A 1 100 ? 5.033 2.719 -9.437 1.00 89.81 100 MET A CA 1
ATOM 766 C C . MET A 1 100 ? 5.957 3.884 -9.810 1.00 89.81 100 MET A C 1
ATOM 768 O O . MET A 1 100 ? 6.637 3.818 -10.832 1.00 89.81 100 MET A O 1
ATOM 772 N N . ALA A 1 101 ? 6.015 4.932 -8.991 1.00 86.50 101 ALA A N 1
ATOM 773 C CA . ALA A 1 101 ? 6.876 6.087 -9.203 1.00 86.50 101 ALA A CA 1
ATOM 774 C C . ALA A 1 101 ? 8.355 5.687 -9.162 1.00 86.50 101 ALA A C 1
ATOM 776 O O . ALA A 1 101 ? 9.095 6.013 -10.087 1.00 86.50 101 ALA A O 1
ATOM 777 N N . GLU A 1 102 ? 8.770 4.909 -8.161 1.00 88.19 102 GLU A N 1
ATOM 778 C CA . GLU A 1 102 ? 10.139 4.404 -8.039 1.00 88.19 102 GLU A CA 1
ATOM 779 C C . GLU A 1 102 ? 10.524 3.520 -9.229 1.00 88.19 102 GLU A C 1
ATOM 781 O O . GLU A 1 102 ? 11.597 3.679 -9.808 1.00 88.19 102 GLU A O 1
ATOM 786 N N . THR A 1 103 ? 9.631 2.623 -9.650 1.00 89.81 103 THR A N 1
ATOM 787 C CA . THR A 1 103 ? 9.882 1.744 -10.796 1.00 89.81 103 THR A CA 1
ATOM 788 C C . THR A 1 103 ? 10.008 2.542 -12.089 1.00 89.81 103 THR A C 1
ATOM 790 O O . THR A 1 103 ? 10.898 2.270 -12.891 1.00 89.81 103 THR A O 1
ATOM 793 N N . ASN A 1 104 ? 9.148 3.537 -12.311 1.00 86.38 104 ASN A N 1
ATOM 794 C CA . ASN A 1 104 ? 9.223 4.386 -13.499 1.00 86.38 104 ASN A CA 1
ATOM 795 C C . ASN A 1 104 ? 10.457 5.300 -13.476 1.00 86.38 104 ASN A C 1
ATOM 797 O O . ASN A 1 104 ? 11.104 5.474 -14.509 1.00 86.38 104 ASN A O 1
ATOM 801 N N . LEU A 1 105 ? 10.838 5.819 -12.308 1.00 83.00 105 LEU A N 1
ATOM 802 C CA . LEU A 1 105 ? 12.071 6.582 -12.132 1.00 83.00 105 LEU A CA 1
ATOM 803 C C . LEU A 1 105 ? 13.302 5.711 -12.405 1.00 83.00 105 LEU A C 1
ATOM 805 O O . LEU A 1 105 ? 14.156 6.095 -13.196 1.00 83.00 105 LEU A O 1
ATOM 809 N N . ARG A 1 106 ? 13.362 4.507 -11.827 1.00 84.81 106 ARG A N 1
ATOM 810 C CA . ARG A 1 106 ? 14.440 3.538 -12.067 1.00 84.81 106 ARG A CA 1
ATOM 811 C C . ARG A 1 106 ? 14.529 3.156 -13.541 1.00 84.81 106 ARG A C 1
ATOM 813 O O . ARG A 1 106 ? 15.621 3.152 -14.092 1.00 84.81 106 ARG A O 1
ATOM 820 N N . LYS A 1 107 ? 13.397 2.885 -14.199 1.00 83.06 107 LYS A N 1
ATOM 821 C CA . LYS A 1 107 ? 13.348 2.629 -15.649 1.00 83.06 107 LYS A CA 1
ATOM 822 C C . LYS A 1 107 ? 13.918 3.803 -16.441 1.00 83.06 107 LYS A C 1
ATOM 824 O O . LYS A 1 107 ? 14.723 3.587 -17.337 1.00 83.06 107 LYS A O 1
ATOM 829 N N . SER A 1 108 ? 13.533 5.026 -16.081 1.00 81.31 108 SER A N 1
ATOM 830 C CA . SER A 1 108 ? 14.021 6.242 -16.735 1.00 81.31 108 SER A CA 1
ATOM 831 C C . SER A 1 108 ? 15.530 6.412 -16.535 1.00 81.31 108 SER A C 1
ATOM 833 O O . SER A 1 108 ? 16.236 6.676 -17.493 1.00 81.31 108 SER A O 1
ATOM 835 N N . LEU A 1 109 ? 16.054 6.168 -15.332 1.00 81.81 109 LEU A N 1
ATOM 836 C CA . LEU A 1 109 ? 17.495 6.217 -15.060 1.00 81.81 109 LEU A CA 1
ATOM 837 C C . LEU A 1 109 ? 18.278 5.133 -15.814 1.00 81.81 109 LEU A C 1
ATOM 839 O O . LEU A 1 109 ? 19.355 5.415 -16.327 1.00 81.81 109 LEU A O 1
ATOM 843 N N . LEU A 1 110 ? 17.738 3.916 -15.924 1.00 82.62 110 LEU A N 1
ATOM 844 C CA . LEU A 1 110 ? 18.352 2.834 -16.703 1.00 82.62 110 LEU A CA 1
ATOM 845 C C . LEU A 1 110 ? 18.403 3.156 -18.204 1.00 82.62 110 LEU A C 1
ATOM 847 O O . LEU A 1 110 ? 19.391 2.845 -18.857 1.00 82.62 110 LEU A O 1
ATOM 851 N N . LEU A 1 111 ? 17.368 3.810 -18.739 1.00 80.94 111 LEU A N 1
ATOM 852 C CA . LEU A 1 111 ? 17.322 4.279 -20.130 1.00 80.94 111 LEU A CA 1
ATOM 853 C C . LEU A 1 111 ? 18.376 5.353 -20.448 1.00 80.94 111 LEU A C 1
ATOM 855 O O . LEU A 1 111 ? 18.760 5.484 -21.605 1.00 80.94 111 LEU A O 1
ATOM 859 N N . TYR A 1 112 ? 18.830 6.108 -19.446 1.00 77.00 112 TYR A N 1
ATOM 860 C CA . TYR A 1 112 ? 19.833 7.174 -19.580 1.00 77.00 112 TYR A CA 1
ATOM 861 C C . TYR A 1 112 ? 21.187 6.785 -18.955 1.00 77.00 112 TYR A C 1
ATOM 863 O O . TYR A 1 112 ? 21.970 7.662 -18.583 1.00 77.00 112 TYR A O 1
ATOM 871 N N . GLU A 1 113 ? 21.453 5.481 -18.802 1.00 75.69 113 GLU A N 1
ATOM 872 C CA . GLU A 1 113 ? 22.715 4.926 -18.276 1.00 75.69 113 GLU A CA 1
ATOM 873 C C . GLU A 1 113 ? 23.147 5.519 -16.917 1.00 75.69 113 GLU A C 1
ATOM 875 O O . GLU A 1 113 ? 24.328 5.668 -16.615 1.00 75.69 113 GLU A O 1
ATOM 880 N N . GLY A 1 114 ? 22.181 5.884 -16.068 1.00 67.94 114 GLY A N 1
ATOM 881 C CA . GLY A 1 114 ? 22.434 6.473 -14.750 1.00 67.94 114 GLY A CA 1
ATOM 882 C C . GLY A 1 114 ? 22.708 7.982 -14.750 1.00 67.94 114 GLY A C 1
ATOM 883 O O . GLY A 1 114 ? 22.950 8.548 -13.683 1.00 67.94 114 GLY A O 1
ATOM 884 N N . SER A 1 115 ? 22.629 8.662 -15.898 1.00 69.75 115 SER A N 1
ATOM 885 C CA . SER A 1 115 ? 22.742 10.121 -15.960 1.00 69.75 115 SER A CA 1
ATOM 886 C C . SER A 1 115 ? 21.413 10.812 -15.610 1.00 69.75 115 SER A C 1
ATOM 888 O O . SER A 1 115 ? 20.345 10.500 -16.139 1.00 69.75 115 SER A O 1
ATOM 890 N N . TRP A 1 116 ? 21.469 11.809 -14.721 1.00 67.25 116 TRP A N 1
ATOM 891 C CA . TRP A 1 116 ? 20.320 12.662 -14.373 1.00 67.25 116 TRP A CA 1
ATOM 892 C C . TRP A 1 116 ? 19.996 13.700 -15.466 1.00 67.25 116 TRP A C 1
ATOM 894 O O . TRP A 1 116 ? 19.101 14.526 -15.287 1.00 67.25 116 TRP A O 1
ATOM 904 N N . SER A 1 117 ? 20.687 13.650 -16.614 1.00 64.50 117 SER A N 1
ATOM 905 C CA . SER A 1 117 ? 20.484 14.561 -17.749 1.00 64.50 117 SER A CA 1
ATOM 906 C C . SER A 1 117 ? 19.054 14.550 -18.287 1.00 64.50 117 SER A C 1
ATOM 908 O O . SER A 1 117 ? 18.593 15.575 -18.788 1.00 64.50 117 SER A O 1
ATOM 910 N N . PHE A 1 118 ? 18.299 13.458 -18.105 1.00 67.69 118 PHE A N 1
ATOM 911 C CA . PHE A 1 118 ? 16.902 13.374 -18.546 1.00 67.69 118 PHE A CA 1
ATOM 912 C C . PHE A 1 118 ? 15.997 14.458 -17.929 1.00 67.69 118 PHE A C 1
ATOM 914 O O . PHE A 1 118 ? 14.991 14.833 -18.534 1.00 67.69 118 PHE A O 1
ATOM 921 N N . LEU A 1 119 ? 16.355 14.974 -16.744 1.00 65.88 119 LEU A N 1
ATOM 922 C CA . LEU A 1 119 ? 15.620 16.038 -16.056 1.00 65.88 119 LEU A CA 1
ATOM 923 C C . LEU A 1 119 ? 15.762 17.402 -16.752 1.00 65.88 119 LEU A C 1
ATOM 925 O O . LEU A 1 119 ? 14.856 18.228 -16.651 1.00 65.88 119 LEU A O 1
ATOM 929 N N . TYR A 1 120 ? 16.874 17.629 -17.460 1.00 63.50 120 TYR A N 1
ATOM 930 C CA . TYR A 1 120 ? 17.197 18.898 -18.121 1.00 63.50 120 TYR A CA 1
ATOM 931 C C . TYR A 1 120 ? 17.017 18.839 -19.644 1.00 63.50 120 TYR A C 1
ATOM 933 O O . TYR A 1 120 ? 16.598 19.822 -20.247 1.00 63.50 120 TYR A O 1
ATOM 941 N N . GLU A 1 121 ? 17.270 17.688 -20.274 1.00 67.19 121 GLU A N 1
ATOM 942 C CA . GLU A 1 121 ? 17.143 17.509 -21.729 1.00 67.19 121 GLU A CA 1
ATOM 943 C C . GLU A 1 121 ? 15.688 17.417 -22.207 1.00 67.19 121 GLU A C 1
ATOM 945 O O . GLU A 1 121 ? 15.383 17.704 -23.367 1.00 67.19 121 GLU A O 1
ATOM 950 N N . ARG A 1 122 ? 14.760 17.018 -21.327 1.00 71.12 122 ARG A N 1
ATOM 951 C CA . ARG A 1 122 ? 13.333 16.912 -21.651 1.00 71.12 122 ARG A CA 1
ATOM 952 C C . ARG A 1 122 ? 12.580 18.112 -21.066 1.00 71.12 122 ARG A C 1
ATOM 954 O O . ARG A 1 122 ? 12.227 18.077 -19.887 1.00 71.12 122 ARG A O 1
ATOM 961 N N . PRO A 1 123 ? 12.223 19.132 -21.873 1.00 69.94 123 PRO A N 1
ATOM 962 C CA . PRO A 1 123 ? 11.495 20.307 -21.381 1.00 69.94 123 PRO A CA 1
ATOM 963 C C . PRO A 1 123 ? 10.141 19.953 -20.741 1.00 69.94 123 PRO A C 1
ATOM 965 O O . PRO A 1 123 ? 9.691 20.639 -19.827 1.00 69.94 123 PRO A O 1
ATOM 968 N N . ILE A 1 124 ? 9.522 18.836 -21.150 1.00 76.62 124 ILE A N 1
ATOM 969 C CA . ILE A 1 124 ? 8.302 18.300 -20.526 1.00 76.62 124 ILE A CA 1
ATOM 970 C C . ILE A 1 124 ? 8.562 17.821 -19.088 1.00 76.62 124 ILE A C 1
ATOM 972 O O . ILE A 1 124 ? 7.747 18.088 -18.207 1.00 76.62 124 ILE A O 1
ATOM 976 N N . ALA A 1 125 ? 9.677 17.129 -18.828 1.00 77.12 125 ALA A N 1
ATOM 977 C CA . ALA A 1 125 ? 9.992 16.625 -17.490 1.00 77.12 125 ALA A CA 1
ATOM 978 C C . ALA A 1 125 ? 10.227 17.786 -16.516 1.00 77.12 125 ALA A C 1
ATOM 980 O O . ALA A 1 125 ? 9.669 17.797 -15.420 1.00 77.12 125 ALA A O 1
ATOM 981 N N . LEU A 1 126 ? 10.972 18.802 -16.959 1.00 77.69 126 LEU A N 1
ATOM 982 C CA . LEU A 1 126 ? 11.238 20.011 -16.183 1.00 77.69 126 LEU A CA 1
ATOM 983 C C . LEU A 1 126 ? 9.943 20.784 -15.889 1.00 77.69 126 LEU A C 1
ATOM 985 O O . LEU A 1 126 ? 9.709 21.174 -14.745 1.00 77.69 126 LEU A O 1
ATOM 989 N N . PHE A 1 127 ? 9.054 20.926 -16.879 1.00 82.94 127 PHE A N 1
ATOM 990 C CA . PHE A 1 127 ? 7.740 21.545 -16.690 1.00 82.94 127 PHE A CA 1
ATOM 991 C C . PHE A 1 127 ? 6.904 20.823 -15.622 1.00 82.94 127 PHE A C 1
ATOM 993 O O . PHE A 1 127 ? 6.425 21.460 -14.684 1.00 82.94 127 PHE A O 1
ATOM 1000 N N . PHE A 1 128 ? 6.772 19.495 -15.709 1.00 81.50 128 PHE A N 1
ATOM 1001 C CA . PHE A 1 128 ? 6.023 18.711 -14.721 1.00 81.50 128 PHE A CA 1
ATOM 1002 C C . PHE A 1 128 ? 6.657 18.743 -13.325 1.00 81.50 128 PHE A C 1
ATOM 1004 O O . PHE A 1 128 ? 5.932 18.764 -12.329 1.00 81.50 128 PHE A O 1
ATOM 1011 N N . LEU A 1 129 ? 7.988 18.782 -13.227 1.00 82.56 129 LEU A N 1
ATOM 1012 C CA . LEU A 1 129 ? 8.697 18.866 -11.950 1.00 82.56 129 LEU A CA 1
ATOM 1013 C C . LEU A 1 129 ? 8.447 20.221 -11.276 1.00 82.56 129 LEU A C 1
ATOM 1015 O O . LEU A 1 129 ? 8.060 20.262 -10.109 1.00 82.56 129 LEU A O 1
ATOM 1019 N N . VAL A 1 130 ? 8.564 21.324 -12.022 1.00 84.50 130 VAL A N 1
ATOM 1020 C CA . VAL A 1 130 ? 8.245 22.672 -11.521 1.00 84.50 130 VAL A CA 1
ATOM 1021 C C . VAL A 1 130 ? 6.782 22.763 -11.092 1.00 84.50 130 VAL A C 1
ATOM 1023 O O . VAL A 1 130 ? 6.486 23.299 -10.026 1.00 84.50 130 VAL A O 1
ATOM 1026 N N . LEU A 1 131 ? 5.864 22.191 -11.872 1.00 84.81 131 LEU A N 1
ATOM 1027 C CA . LEU A 1 131 ? 4.434 22.193 -11.566 1.00 84.81 131 LEU A CA 1
ATOM 1028 C C . LEU A 1 131 ? 4.117 21.358 -10.315 1.00 84.81 131 LEU A C 1
ATOM 1030 O O . LEU A 1 131 ? 3.318 21.777 -9.478 1.00 84.81 131 LEU A O 1
ATOM 1034 N N . THR A 1 132 ? 4.807 20.229 -10.130 1.00 84.56 132 THR A N 1
ATOM 1035 C CA . THR A 1 132 ? 4.731 19.413 -8.909 1.00 84.56 132 THR A CA 1
ATOM 1036 C C . THR A 1 132 ? 5.263 20.185 -7.703 1.00 84.56 132 THR A C 1
ATOM 1038 O O . THR A 1 132 ? 4.585 20.264 -6.681 1.00 84.56 132 THR A O 1
ATOM 1041 N N . ALA A 1 133 ? 6.430 20.824 -7.820 1.00 85.62 133 ALA A N 1
ATOM 1042 C CA . ALA A 1 133 ? 7.002 21.648 -6.757 1.00 85.62 133 ALA A CA 1
ATOM 1043 C C . ALA A 1 133 ? 6.082 22.827 -6.390 1.00 85.62 133 ALA A C 1
ATOM 1045 O O . ALA A 1 133 ? 5.869 23.107 -5.211 1.00 85.62 133 ALA A O 1
ATOM 1046 N N . PHE A 1 134 ? 5.470 23.472 -7.387 1.00 87.50 134 PHE A N 1
ATOM 1047 C CA . PHE A 1 134 ? 4.494 24.542 -7.190 1.00 87.50 134 PHE A CA 1
ATOM 1048 C C . PHE A 1 134 ? 3.206 24.039 -6.520 1.00 87.50 134 PHE A C 1
ATOM 1050 O O . PHE A 1 134 ? 2.693 24.679 -5.600 1.00 87.50 134 PHE A O 1
ATOM 1057 N N . SER A 1 135 ? 2.697 22.873 -6.925 1.00 84.88 135 SER A N 1
ATOM 1058 C CA . SER A 1 135 ? 1.528 22.236 -6.309 1.00 84.88 135 SER A CA 1
ATOM 1059 C C . SER A 1 135 ? 1.788 21.870 -4.846 1.00 84.88 135 SER A C 1
ATOM 1061 O O . SER A 1 135 ? 0.982 22.196 -3.979 1.00 84.88 135 SER A O 1
ATOM 1063 N N . VAL A 1 136 ? 2.950 21.289 -4.535 1.00 84.00 136 VAL A N 1
ATOM 1064 C CA . VAL A 1 136 ? 3.342 20.982 -3.152 1.00 84.00 136 VAL A CA 1
ATOM 1065 C C . VAL A 1 136 ? 3.511 22.267 -2.336 1.00 84.00 136 VAL A C 1
ATOM 1067 O O . VAL A 1 136 ? 3.005 22.353 -1.219 1.00 84.00 136 VAL A O 1
ATOM 1070 N N . TYR A 1 137 ? 4.149 23.302 -2.894 1.00 86.31 137 TYR A N 1
ATOM 1071 C CA . TYR A 1 137 ? 4.316 24.598 -2.227 1.00 86.31 137 TYR A CA 1
ATOM 1072 C C . TYR A 1 137 ? 2.972 25.262 -1.892 1.00 86.31 137 TYR A C 1
ATOM 1074 O O . TYR A 1 137 ? 2.755 25.726 -0.768 1.00 86.31 137 TYR A O 1
ATOM 1082 N N . THR A 1 138 ? 2.049 25.284 -2.855 1.00 82.69 138 THR A N 1
ATOM 1083 C CA . THR A 1 138 ? 0.706 25.849 -2.672 1.00 82.69 138 THR A CA 1
ATOM 1084 C C . THR A 1 138 ? -0.139 25.012 -1.713 1.00 82.69 138 THR A C 1
ATOM 1086 O O . THR A 1 138 ? -0.794 25.589 -0.846 1.0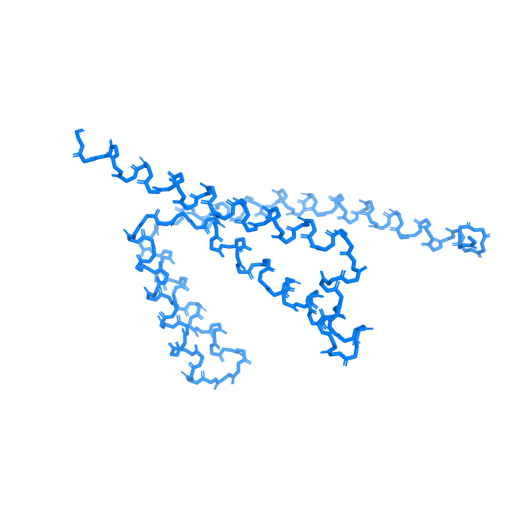0 82.69 138 THR A O 1
ATOM 1089 N N . ALA A 1 139 ? -0.061 23.679 -1.775 1.00 78.75 139 ALA A N 1
ATOM 1090 C CA . ALA A 1 139 ? -0.741 22.774 -0.847 1.00 78.75 139 ALA A CA 1
ATOM 1091 C C . ALA A 1 139 ? -0.248 22.937 0.602 1.00 78.75 139 ALA A C 1
ATOM 1093 O O . ALA A 1 139 ? -1.063 23.025 1.520 1.00 78.75 139 ALA A O 1
ATOM 1094 N N . LEU A 1 140 ? 1.066 23.065 0.822 1.00 77.88 140 LEU A N 1
ATOM 1095 C CA . LEU A 1 140 ? 1.641 23.311 2.152 1.00 77.88 140 LEU A CA 1
ATOM 1096 C C . LEU A 1 140 ? 1.231 24.682 2.717 1.00 77.88 140 LEU A C 1
ATOM 1098 O O . LEU A 1 140 ? 0.916 24.798 3.904 1.00 77.88 140 LEU A O 1
ATOM 1102 N N . ARG A 1 141 ? 1.178 25.723 1.873 1.00 76.25 141 ARG A N 1
ATOM 1103 C CA . ARG A 1 141 ? 0.657 27.053 2.245 1.00 76.25 141 ARG A CA 1
ATOM 1104 C C . ARG A 1 141 ? -0.841 27.024 2.572 1.00 76.25 141 ARG A C 1
ATOM 1106 O O . ARG A 1 141 ? -1.262 27.738 3.479 1.00 76.25 141 ARG A O 1
ATOM 1113 N N . PHE A 1 142 ? -1.632 26.216 1.865 1.00 63.22 142 PHE A N 1
ATOM 1114 C CA . PHE A 1 142 ? -3.069 26.060 2.117 1.00 63.22 142 PHE A CA 1
ATOM 1115 C C . PHE A 1 142 ? -3.364 25.259 3.393 1.00 63.22 142 PHE A C 1
ATOM 1117 O O . PHE A 1 142 ? -4.258 25.646 4.144 1.00 63.22 142 PHE A O 1
ATOM 1124 N N . ASN A 1 143 ? -2.596 24.201 3.686 1.00 60.69 143 ASN A N 1
ATOM 1125 C CA . ASN A 1 143 ? -2.767 23.417 4.916 1.00 60.69 143 ASN A CA 1
ATOM 1126 C C . ASN A 1 143 ? -2.431 24.226 6.176 1.00 60.69 143 ASN A C 1
ATOM 1128 O O . ASN A 1 143 ? -3.210 24.201 7.124 1.00 60.69 143 ASN A O 1
ATOM 1132 N N . LYS A 1 144 ? -1.375 25.056 6.151 1.00 54.06 144 LYS A N 1
ATOM 1133 C CA . LYS A 1 144 ? -1.088 25.998 7.252 1.00 54.06 144 LYS A CA 1
ATOM 1134 C C . LYS A 1 144 ? -2.216 27.006 7.512 1.00 54.06 144 LYS A C 1
ATOM 1136 O O . LYS A 1 144 ? -2.342 27.508 8.622 1.00 54.06 144 LYS A O 1
ATOM 1141 N N . LYS A 1 145 ? -3.036 27.326 6.504 1.00 46.34 145 LYS A N 1
ATOM 1142 C CA . LYS A 1 145 ? -4.133 28.299 6.633 1.00 46.34 145 LYS A CA 1
ATOM 1143 C C . LYS A 1 145 ? -5.400 27.699 7.260 1.00 46.34 145 LYS A C 1
ATOM 1145 O O . LYS A 1 145 ? -6.185 28.452 7.820 1.00 46.34 145 LYS A O 1
ATOM 1150 N N . LYS A 1 146 ? -5.589 26.374 7.187 1.00 47.47 146 LYS A N 1
ATOM 1151 C CA . LYS A 1 146 ? -6.692 25.663 7.863 1.00 47.47 146 LYS A CA 1
ATOM 1152 C C . LYS A 1 146 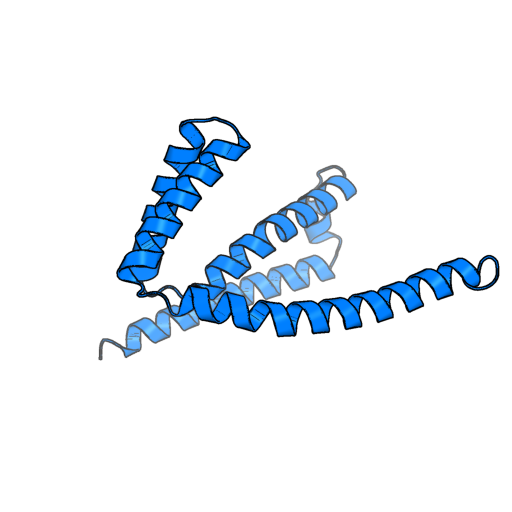? -6.433 25.439 9.353 1.00 47.47 146 LYS A C 1
ATOM 1154 O O . LYS A 1 146 ? -7.383 25.439 10.122 1.00 47.47 146 LYS A O 1
ATOM 1159 N N . GLU A 1 147 ? -5.176 25.294 9.760 1.00 44.72 147 GLU A N 1
ATOM 1160 C CA . GLU A 1 147 ? -4.810 25.188 11.181 1.00 44.72 147 GLU A CA 1
ATOM 1161 C C . GLU A 1 147 ? -5.001 26.531 11.914 1.00 44.72 147 GLU A C 1
ATOM 1163 O O . GLU A 1 147 ? -5.460 26.550 13.048 1.00 44.72 147 GLU A O 1
ATOM 1168 N N . ALA A 1 148 ? -4.790 27.665 11.233 1.00 43.06 148 ALA A N 1
ATOM 1169 C CA . ALA A 1 148 ? -4.948 29.007 11.807 1.00 43.06 148 ALA A CA 1
ATOM 1170 C C . ALA A 1 148 ? -6.404 29.516 11.939 1.00 43.06 148 ALA A C 1
ATOM 1172 O O . ALA A 1 148 ? -6.609 30.591 12.490 1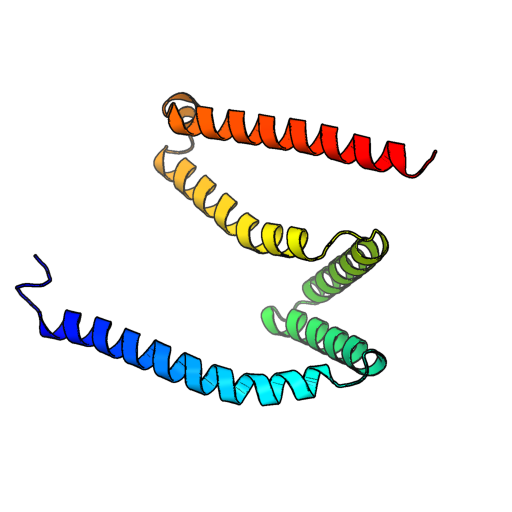.00 43.06 148 ALA A O 1
ATOM 1173 N N . SER A 1 149 ? -7.410 28.800 11.420 1.00 41.56 149 SER A N 1
ATOM 1174 C CA . SER A 1 149 ? -8.835 29.189 11.509 1.00 41.56 149 SER A CA 1
ATOM 1175 C C . SER A 1 149 ? -9.661 28.319 12.463 1.00 41.56 149 SER A C 1
ATOM 1177 O O . SER A 1 149 ? -10.872 28.489 12.543 1.00 41.56 149 SER A O 1
ATOM 1179 N N . VAL A 1 150 ? -9.034 27.341 13.124 1.00 43.19 150 VAL A N 1
ATOM 1180 C CA . VAL A 1 150 ? -9.665 26.507 14.167 1.00 43.19 150 VAL A CA 1
ATOM 1181 C C . VAL A 1 150 ? -9.291 27.009 15.574 1.00 43.19 150 VAL A C 1
ATOM 1183 O O . VAL A 1 150 ? -9.893 26.58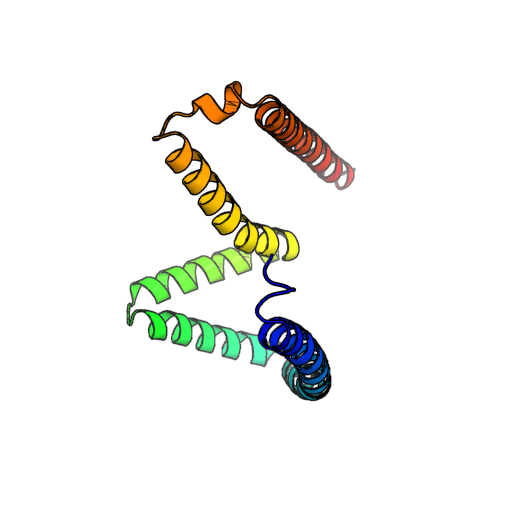8 16.554 1.00 43.19 150 VAL A O 1
ATOM 1186 N N . GLU A 1 151 ? -8.348 27.953 15.677 1.00 42.28 151 GLU A N 1
ATOM 1187 C CA . GLU A 1 151 ? -7.848 28.528 16.939 1.00 42.28 151 GLU A CA 1
ATOM 1188 C C . GLU A 1 151 ? -8.267 30.001 17.157 1.00 42.28 151 GLU A C 1
ATOM 1190 O O . GLU A 1 151 ? -7.618 30.743 17.891 1.00 42.28 151 GLU A O 1
ATOM 1195 N N . SER A 1 152 ? -9.355 30.445 16.519 1.00 35.97 152 SER A N 1
ATOM 1196 C CA . SER A 1 152 ? -9.963 31.773 16.721 1.00 35.97 152 SER A CA 1
ATOM 1197 C C . SER A 1 152 ? -11.445 31.673 17.018 1.00 35.97 152 SER A C 1
ATOM 1199 O O . SER A 1 152 ? -12.120 30.994 16.209 1.00 35.97 152 SER A O 1
#

Secondary structure (DSSP, 8-state):
-HHHH-HHHHHHHHHHHHHHHHHHHHHHHHHHHHHHHHHTS-HHHHHHHHHHHHHHHHHHHH--HHHHHHHHHHHHHHHHHHHTT--HHHHHHHHHHHHHHHHHHHHHHHHTTT-TTHHHH-HHHHHHHHHHHHHHHHHHHHHHHHHTTS--